Protein AF-A0A1E3KCV0-F1 (afdb_monomer)

Sequence (127 aa):
MVSTQQRLRNGHGDGTRQRYNDNTGEGRWKWVVGEETKRTKKVGVTGKYGTRYGASLRKTVKKMEITQHARYSCPNCGKVAVKRTNVGIWNCKGCNKSYAGGAYTFGTPSAATVRSTIRRLREVAEI

Organism: NCBI:txid1296118

Radius of gyration: 23.96 Å; Cα contacts (8 Å, |Δi|>4): 141; chains: 1; bounding box: 53×58×51 Å

Mean predicted aligned error: 13.12 Å

pLDDT: mean 82.43, std 18.38, range [34.31, 96.88]

Nearest PDB structures (foldseek):
  7qiw-assembly1_q  TM=9.922E-01  e=2.405E-12  Solanum lycopersicum
  9cai-assembly1_Cp  TM=9.945E-01  e=4.793E-12  Caenorhabditis elegans
  9bh5-assembly1_Cp  TM=9.953E-01  e=6.158E-12  Caenorhabditis elegans
  7of1-assembly1_p  TM=9.902E-01  e=5.188E-11  Saccharomyces cerevisiae S288C
  6zu5-assembly1_LPP  TM=9.729E-01  e=2.230E-09  Paranosema locustae

Foldseek 3Di:
DDQPWDFDDDPPDTWIWGWDQDPVRDTDIDTGRPDDPDPDDPQPPVCVVPCPDDDPVSVVVVVLVCQQQAFPQDPPPRDSQWHDPAQQWIAGPVPRDIGGDHRRHRHDPVNVVVVVVVVVVVVVVVD

Structure (mmCIF, N/CA/C/O backbone):
data_AF-A0A1E3KCV0-F1
#
_entry.id   AF-A0A1E3KCV0-F1
#
loop_
_atom_site.group_PDB
_atom_site.id
_atom_site.type_symbol
_atom_site.label_atom_id
_atom_site.label_alt_id
_atom_site.label_comp_id
_atom_site.label_asym_id
_atom_site.label_entity_id
_atom_site.label_seq_id
_atom_site.pdbx_PDB_ins_code
_atom_site.Cartn_x
_atom_site.Cartn_y
_atom_site.Cartn_z
_atom_site.occupancy
_atom_site.B_iso_or_equiv
_atom_site.auth_seq_id
_atom_site.auth_comp_id
_atom_site.auth_asym_id
_atom_site.auth_atom_id
_atom_site.pdbx_PDB_model_num
ATOM 1 N N . MET A 1 1 ? -20.087 42.954 18.985 1.00 39.47 1 MET A N 1
ATOM 2 C CA . MET A 1 1 ? -21.367 42.945 18.240 1.00 39.47 1 MET A CA 1
ATOM 3 C C . MET A 1 1 ? -21.518 41.584 17.583 1.00 39.47 1 MET A C 1
ATOM 5 O O . MET A 1 1 ? -20.563 41.098 16.992 1.00 39.47 1 MET A O 1
ATOM 9 N N . VAL A 1 2 ? -22.648 40.922 17.823 1.00 34.31 2 VAL A N 1
ATOM 10 C CA . VAL A 1 2 ? -22.867 39.488 17.585 1.00 34.31 2 VAL A CA 1
ATOM 11 C C . VAL A 1 2 ? -22.807 39.196 16.083 1.00 34.31 2 VAL A C 1
ATOM 13 O O . VAL A 1 2 ? -23.705 39.595 15.348 1.00 34.31 2 VAL A O 1
ATOM 16 N N . SER A 1 3 ? -21.752 38.525 15.604 1.00 48.25 3 SER A N 1
ATOM 17 C CA . SER A 1 3 ? -21.735 38.026 14.226 1.00 48.25 3 SER A CA 1
ATOM 18 C C . SER A 1 3 ? -22.841 36.979 14.106 1.00 48.25 3 SER A C 1
ATOM 20 O O . SER A 1 3 ? -22.770 35.941 14.768 1.00 48.25 3 SER A O 1
ATOM 22 N N . THR A 1 4 ? -23.874 37.247 13.315 1.00 52.31 4 THR A N 1
ATOM 23 C CA . THR A 1 4 ? -25.022 36.353 13.145 1.00 52.31 4 THR A CA 1
ATOM 24 C C . THR A 1 4 ? -24.565 35.058 12.465 1.00 52.31 4 THR A C 1
ATOM 26 O O . THR A 1 4 ? -24.481 34.973 11.242 1.00 52.31 4 THR A O 1
ATOM 29 N N . GLN A 1 5 ? -24.204 34.050 13.260 1.00 53.06 5 GLN A N 1
ATOM 30 C CA . GLN A 1 5 ? -23.885 32.708 12.781 1.00 53.06 5 GLN A CA 1
ATOM 31 C C . GLN A 1 5 ? -25.194 31.991 12.441 1.00 53.06 5 GLN A C 1
ATOM 33 O O . GLN A 1 5 ? -25.951 31.619 13.333 1.00 53.06 5 GLN A O 1
ATOM 38 N N . GLN A 1 6 ? -25.474 31.784 11.156 1.00 54.72 6 GLN A N 1
ATOM 39 C CA . GLN A 1 6 ? -26.565 30.910 10.722 1.00 54.72 6 GLN A CA 1
ATOM 40 C C . GLN A 1 6 ? -25.998 29.517 10.421 1.00 54.72 6 GLN A C 1
ATOM 42 O O . GLN A 1 6 ? -25.173 29.348 9.521 1.00 54.72 6 GLN A O 1
ATOM 47 N N . ARG A 1 7 ? -26.425 28.508 11.194 1.00 48.91 7 ARG A N 1
ATOM 48 C CA . ARG A 1 7 ? -26.203 27.087 10.880 1.00 48.91 7 ARG A CA 1
ATOM 49 C C . ARG A 1 7 ? -27.175 26.694 9.771 1.00 48.91 7 ARG A C 1
ATOM 51 O O . ARG A 1 7 ? -28.379 26.683 10.002 1.00 48.91 7 ARG A O 1
ATOM 58 N N . LEU A 1 8 ? -26.662 26.353 8.594 1.00 53.31 8 LEU A N 1
ATOM 59 C CA . LEU A 1 8 ? -27.462 25.820 7.490 1.00 53.31 8 LEU A CA 1
ATOM 60 C C . LEU A 1 8 ? -26.986 24.394 7.188 1.00 53.31 8 LEU A C 1
ATOM 62 O O . LEU A 1 8 ? -25.795 24.179 6.972 1.00 53.31 8 LEU A O 1
ATOM 66 N N . ARG A 1 9 ? -27.907 23.422 7.192 1.00 47.34 9 ARG A N 1
ATOM 67 C CA . ARG A 1 9 ? -27.642 22.036 6.771 1.00 47.34 9 ARG A CA 1
ATOM 68 C C . ARG A 1 9 ? -27.803 21.941 5.259 1.00 47.34 9 ARG A C 1
ATOM 70 O O . ARG A 1 9 ? -28.918 22.084 4.777 1.00 47.34 9 ARG A O 1
ATOM 77 N N . ASN A 1 10 ? -26.729 21.638 4.536 1.00 50.16 10 ASN A N 1
ATOM 78 C CA . ASN A 1 10 ? -26.795 21.225 3.131 1.00 50.16 10 ASN A CA 1
ATOM 79 C C . ASN A 1 10 ? -26.098 19.866 2.951 1.00 50.16 10 ASN A C 1
ATOM 81 O O . ASN A 1 10 ? -25.262 19.479 3.767 1.00 50.16 10 ASN A O 1
ATOM 85 N N . GLY A 1 11 ? -26.424 19.152 1.865 1.00 46.31 11 GLY A N 1
ATOM 86 C CA . GLY A 1 11 ? -26.010 17.766 1.563 1.00 46.31 11 GLY A CA 1
ATOM 87 C C . GLY A 1 11 ? -24.503 17.489 1.398 1.00 46.31 11 GLY A C 1
ATOM 88 O O . GLY A 1 11 ? -24.137 16.410 0.945 1.00 46.31 11 GLY A O 1
ATOM 89 N N . HIS A 1 12 ? -23.639 18.436 1.773 1.00 47.88 12 HIS A N 1
ATOM 90 C CA . HIS A 1 12 ? -22.176 18.333 1.766 1.00 47.88 12 HIS A CA 1
ATOM 91 C C . HIS A 1 12 ? -21.545 18.345 3.176 1.00 47.88 12 HIS A C 1
ATOM 93 O O . HIS A 1 12 ? -20.321 18.357 3.287 1.00 47.88 12 HIS A O 1
ATOM 99 N N . GLY A 1 13 ? -22.354 18.309 4.244 1.00 54.16 13 GLY A N 1
ATOM 100 C CA . GLY A 1 13 ? -21.898 18.297 5.641 1.00 54.16 13 GLY A CA 1
ATOM 101 C C . GLY A 1 13 ? -22.146 19.612 6.389 1.00 54.16 13 GLY A C 1
ATOM 102 O O . GLY A 1 13 ? -22.517 20.628 5.798 1.00 54.16 13 GLY A O 1
ATOM 103 N N . ASP A 1 14 ? -21.962 19.575 7.713 1.00 52.81 14 ASP A N 1
ATOM 104 C CA . ASP A 1 14 ? -22.202 20.704 8.620 1.00 52.81 14 ASP A CA 1
ATOM 105 C C . ASP A 1 14 ? -21.049 21.726 8.540 1.00 52.81 14 ASP A C 1
ATOM 107 O O . ASP A 1 14 ? -19.956 21.510 9.061 1.00 52.81 14 ASP A O 1
ATOM 111 N N . GLY A 1 15 ? -21.288 22.865 7.886 1.00 56.53 15 GLY A N 1
ATOM 112 C CA . GLY A 1 15 ? -20.367 24.005 7.835 1.00 56.53 15 GLY A CA 1
ATOM 113 C C . GLY A 1 15 ? -20.970 25.253 8.477 1.00 56.53 15 GLY A C 1
ATOM 114 O O . GLY A 1 15 ? -22.190 25.405 8.545 1.00 56.53 15 GLY A O 1
ATOM 115 N N . THR A 1 16 ? -20.122 26.172 8.942 1.00 58.88 16 THR A N 1
ATOM 116 C CA . THR A 1 16 ? -20.576 27.493 9.410 1.00 58.88 16 THR A CA 1
ATOM 117 C C . THR A 1 16 ? -20.246 28.536 8.353 1.00 58.88 16 THR A C 1
ATOM 119 O O . THR A 1 16 ? -19.134 28.583 7.828 1.00 58.88 16 THR A O 1
ATOM 122 N N . ARG A 1 17 ? -21.223 29.367 7.989 1.00 56.28 17 ARG A N 1
ATOM 123 C CA . ARG A 1 17 ? -21.017 30.465 7.044 1.00 56.28 17 ARG A CA 1
ATOM 124 C C . ARG A 1 17 ? -20.664 31.708 7.855 1.00 56.28 17 ARG A C 1
ATOM 126 O O . ARG A 1 17 ? -21.511 32.224 8.579 1.00 56.28 17 ARG A O 1
ATOM 133 N N . GLN A 1 18 ? -19.412 32.151 7.780 1.00 59.88 18 GLN A N 1
ATOM 134 C CA . GLN A 1 18 ? -18.963 33.372 8.451 1.00 59.88 18 GLN A CA 1
ATOM 135 C C . GLN A 1 18 ? -18.962 34.529 7.447 1.00 59.88 18 GLN A C 1
ATOM 137 O O . GLN A 1 18 ? -18.544 34.374 6.297 1.00 59.88 18 GLN A O 1
ATOM 142 N N . ARG A 1 19 ? -19.464 35.690 7.872 1.00 56.19 19 ARG A N 1
ATOM 143 C CA . ARG A 1 19 ? -19.368 36.935 7.103 1.00 56.19 19 ARG A CA 1
ATOM 144 C C . ARG A 1 19 ? -17.967 37.511 7.317 1.00 56.19 19 ARG A C 1
ATOM 146 O O . ARG A 1 19 ? -17.562 37.677 8.465 1.00 56.19 19 ARG A O 1
ATOM 153 N N . TYR A 1 20 ? -17.247 37.791 6.237 1.00 63.50 20 TYR A N 1
ATOM 154 C CA . TYR A 1 20 ? -15.991 38.537 6.279 1.00 63.50 20 TYR A CA 1
ATOM 155 C C . TYR A 1 20 ? -16.159 39.818 5.457 1.00 63.50 20 TYR A C 1
ATOM 157 O O . TYR A 1 20 ? -16.934 39.834 4.501 1.00 63.50 20 TYR A O 1
ATOM 165 N N . ASN A 1 21 ? -15.489 40.889 5.878 1.00 59.94 21 ASN A N 1
ATOM 166 C CA . ASN A 1 21 ? -15.508 42.160 5.167 1.00 59.94 21 ASN A CA 1
ATOM 167 C C . ASN A 1 21 ? -14.268 42.233 4.287 1.00 59.94 21 ASN A C 1
ATOM 169 O O . ASN A 1 21 ? -13.146 42.175 4.790 1.00 59.94 21 ASN A O 1
ATOM 173 N N . ASP A 1 22 ? -14.490 42.366 2.990 1.00 59.44 22 ASP A N 1
ATOM 174 C CA . ASP A 1 22 ? -13.430 42.568 2.016 1.00 59.44 22 ASP A CA 1
ATOM 175 C C . ASP A 1 22 ? -12.962 44.044 2.105 1.00 59.44 22 ASP A C 1
ATOM 177 O O . ASP A 1 22 ? -13.706 44.910 2.574 1.00 59.44 22 ASP A O 1
ATOM 181 N N . ASN A 1 23 ? -11.750 44.377 1.638 1.00 60.94 23 ASN A N 1
ATOM 182 C CA . ASN A 1 23 ? -11.192 45.750 1.696 1.00 60.94 23 ASN A CA 1
ATOM 183 C C . ASN A 1 23 ? -12.010 46.794 0.896 1.00 60.94 23 ASN A C 1
ATOM 185 O O . ASN A 1 23 ? -11.715 47.984 0.937 1.00 60.94 23 ASN A O 1
ATOM 189 N N . THR A 1 24 ? -13.020 46.335 0.157 1.00 60.62 24 THR A N 1
ATOM 190 C CA . THR A 1 24 ? -13.991 47.113 -0.617 1.00 60.62 24 THR A CA 1
ATOM 191 C C . THR A 1 24 ? -15.259 47.461 0.174 1.00 60.62 24 THR A C 1
ATOM 193 O O . THR A 1 24 ? -16.142 48.119 -0.363 1.00 60.62 24 THR A O 1
ATOM 196 N N . GLY A 1 25 ? -15.380 47.031 1.437 1.00 55.47 25 GLY A N 1
ATOM 197 C CA . GLY A 1 25 ? -16.544 47.313 2.289 1.00 55.47 25 GLY A CA 1
ATOM 198 C C . GLY A 1 25 ? -17.778 46.449 1.997 1.00 55.47 25 GLY A C 1
ATOM 199 O O . GLY A 1 25 ? -18.794 46.579 2.678 1.00 55.47 25 GLY A O 1
ATOM 200 N N . GLU A 1 26 ? -17.697 45.533 1.030 1.00 53.97 26 GLU A N 1
ATOM 201 C CA . GLU A 1 26 ? -18.768 44.589 0.714 1.00 53.97 26 GLU A CA 1
ATOM 202 C C . GLU A 1 26 ? -18.666 43.335 1.598 1.00 53.97 26 GLU A C 1
ATOM 204 O O . GLU A 1 26 ? -17.617 42.698 1.715 1.00 53.97 26 GLU A O 1
ATOM 209 N N . GLY A 1 27 ? -19.773 42.969 2.250 1.00 55.34 27 GLY A N 1
ATOM 210 C CA . GLY A 1 27 ? -19.839 41.787 3.108 1.00 55.34 27 GLY A CA 1
ATOM 211 C C . GLY A 1 27 ? -19.988 40.510 2.287 1.00 55.34 27 GLY A C 1
ATOM 212 O O . GLY A 1 27 ? -21.108 40.132 1.929 1.00 55.34 27 GLY A O 1
ATOM 213 N N . ARG A 1 28 ? -18.884 39.805 2.025 1.00 62.44 28 ARG A N 1
ATOM 214 C CA . ARG A 1 28 ? -18.911 38.515 1.330 1.00 62.44 28 ARG A CA 1
ATOM 215 C C . ARG A 1 28 ? -19.021 37.368 2.330 1.00 62.44 28 ARG A C 1
ATOM 217 O O . ARG A 1 28 ? -18.429 37.342 3.410 1.00 62.44 28 ARG A O 1
ATOM 224 N N . TRP A 1 29 ? -19.817 36.370 1.971 1.00 63.84 29 TRP A N 1
ATOM 225 C CA . TRP A 1 29 ? -19.967 35.180 2.794 1.00 63.84 29 TRP A CA 1
ATOM 226 C C . TRP A 1 29 ? -18.885 34.155 2.472 1.00 63.84 29 TRP A C 1
ATOM 228 O O . TRP A 1 29 ? -18.821 33.663 1.344 1.00 63.84 29 TRP A O 1
ATOM 238 N N . LYS A 1 30 ? -18.102 33.760 3.476 1.00 58.84 30 LYS A N 1
ATOM 239 C CA . LYS A 1 30 ? -17.122 32.680 3.363 1.00 58.84 30 LYS A CA 1
ATOM 240 C C . LYS A 1 30 ? -17.657 31.414 4.027 1.00 58.84 30 LYS A C 1
ATOM 242 O O . LYS A 1 30 ? -18.139 31.435 5.161 1.00 58.84 30 LYS A O 1
ATOM 247 N N . TRP A 1 31 ? -17.567 30.296 3.315 1.00 57.00 31 TRP A N 1
ATOM 248 C CA . TRP A 1 31 ? -17.799 28.981 3.902 1.00 57.00 31 TRP A CA 1
ATOM 249 C C . TRP A 1 31 ? -16.595 28.604 4.762 1.00 57.00 31 TRP A C 1
ATOM 251 O O . TRP A 1 31 ? -15.480 28.488 4.256 1.00 57.00 31 TRP A O 1
ATOM 261 N N . VAL A 1 32 ? -16.820 28.416 6.060 1.00 62.38 32 VAL A N 1
ATOM 262 C CA . VAL A 1 32 ? -15.850 27.796 6.958 1.00 62.38 32 VAL A CA 1
ATOM 263 C C . VAL A 1 32 ? -16.302 26.355 7.140 1.00 62.38 32 VAL A C 1
ATOM 265 O O . VAL A 1 32 ? -17.315 26.080 7.792 1.00 62.38 32 VAL A O 1
ATOM 268 N N . VAL A 1 33 ? -15.583 25.438 6.489 1.00 57.84 33 VAL A N 1
ATOM 269 C CA . VAL A 1 33 ? -15.794 23.997 6.654 1.00 57.84 33 VAL A CA 1
ATOM 270 C C . VAL A 1 33 ? -15.543 23.680 8.126 1.00 57.84 33 VAL A C 1
ATOM 272 O O . VAL A 1 33 ? -14.439 23.891 8.627 1.00 57.84 33 VAL A O 1
ATOM 275 N N . GLY A 1 34 ? -16.596 23.264 8.830 1.00 50.34 34 GLY A N 1
ATOM 276 C CA . GLY A 1 34 ? -16.503 22.822 10.214 1.00 50.34 34 GLY A CA 1
ATOM 277 C C . GLY A 1 34 ? -15.658 21.557 10.283 1.00 50.34 34 GLY A C 1
ATOM 278 O O . GLY A 1 34 ? -15.742 20.701 9.405 1.00 50.34 34 GLY A O 1
ATOM 279 N N . GLU A 1 35 ? -14.812 21.477 11.304 1.00 54.78 35 GLU A N 1
ATOM 280 C CA . GLU A 1 35 ? -13.936 20.345 11.582 1.00 54.78 35 GLU A CA 1
ATOM 281 C C . GLU A 1 35 ? -14.727 19.026 11.539 1.00 54.78 35 GLU A C 1
ATOM 283 O O . GLU A 1 35 ? -15.608 18.774 12.361 1.00 54.78 35 GLU A O 1
ATOM 288 N N . GLU A 1 36 ? -14.438 18.202 10.530 1.00 57.12 36 GLU A N 1
ATOM 289 C CA . GLU A 1 36 ? -15.025 16.878 10.332 1.00 57.12 36 GLU A CA 1
ATOM 290 C C . GLU A 1 36 ? -14.916 16.076 11.642 1.00 57.12 36 GLU A C 1
ATOM 292 O O . GLU A 1 36 ? -13.840 16.006 12.243 1.00 57.12 36 GLU A O 1
ATOM 297 N N . THR A 1 37 ? -16.015 15.487 12.133 1.00 70.19 37 THR A N 1
ATOM 298 C CA . THR A 1 37 ? -16.039 14.828 13.451 1.00 70.19 37 THR A CA 1
ATOM 299 C C . THR A 1 37 ? -15.086 13.631 13.481 1.00 70.19 37 THR A C 1
ATOM 301 O O . THR A 1 37 ? -15.426 12.505 13.100 1.00 70.19 37 THR A O 1
ATOM 304 N N . LYS A 1 38 ? -13.854 13.860 13.935 1.00 77.94 38 LYS A N 1
ATOM 305 C CA . LYS A 1 38 ? -12.789 12.862 13.931 1.00 77.94 38 LYS A CA 1
ATOM 306 C C . LYS A 1 38 ? -13.067 11.784 14.975 1.00 77.94 38 LYS A C 1
ATOM 308 O O . LYS A 1 38 ? -12.809 11.960 16.162 1.00 77.94 38 LYS A O 1
ATOM 313 N N . ARG A 1 39 ? -13.517 10.610 14.516 1.00 86.44 39 ARG A N 1
ATOM 314 C CA . ARG A 1 39 ? -13.881 9.476 15.389 1.00 86.44 39 ARG A CA 1
ATOM 315 C C . ARG A 1 39 ? -12.733 8.985 16.279 1.00 86.44 39 ARG A C 1
ATOM 317 O O . ARG A 1 39 ? -12.973 8.468 17.363 1.00 86.44 39 ARG A O 1
ATOM 324 N N . THR A 1 40 ? -11.478 9.090 15.829 1.00 88.62 40 THR A N 1
ATOM 325 C CA . THR A 1 40 ? -10.321 8.601 16.600 1.00 88.62 40 THR A CA 1
ATOM 326 C C . THR A 1 40 ? -9.114 9.533 16.496 1.00 88.62 40 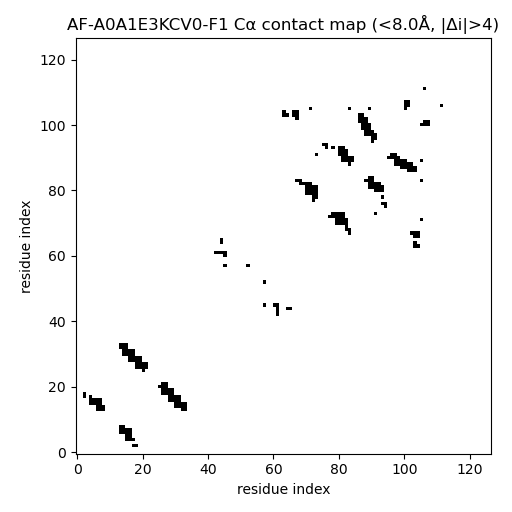THR A C 1
ATOM 328 O O . THR A 1 40 ? -8.756 9.987 15.412 1.00 88.62 40 THR A O 1
ATOM 331 N N . LYS A 1 41 ? -8.425 9.777 17.622 1.00 88.31 41 LYS A N 1
ATOM 332 C CA . LYS A 1 41 ? -7.204 10.608 17.646 1.00 88.31 41 LYS A CA 1
ATOM 333 C C . LYS A 1 41 ? -5.981 9.872 17.083 1.00 88.31 41 LYS A C 1
ATOM 335 O O . LYS A 1 41 ? -5.266 10.421 16.252 1.00 88.31 41 LYS A O 1
ATOM 340 N N . LYS A 1 42 ? -5.743 8.628 17.531 1.00 90.06 42 LYS A N 1
ATOM 341 C CA . LYS A 1 42 ? -4.504 7.865 17.246 1.00 90.06 42 LYS A CA 1
ATOM 342 C C . LYS A 1 42 ? -4.731 6.550 16.496 1.00 90.06 42 LYS A C 1
ATOM 344 O O . LYS A 1 42 ? -3.951 6.217 15.606 1.00 90.06 42 LYS A O 1
ATOM 349 N N . VAL A 1 43 ? -5.766 5.790 16.849 1.00 91.25 43 VAL A N 1
ATOM 350 C CA . VAL A 1 43 ? -5.897 4.378 16.439 1.00 91.25 43 VAL A CA 1
ATOM 351 C C . VAL A 1 43 ? -6.323 4.195 14.975 1.00 91.25 43 VAL A C 1
ATOM 353 O O . VAL A 1 43 ? -5.713 3.400 14.268 1.00 91.25 43 VAL A O 1
ATOM 356 N N . GLY A 1 44 ? -7.258 4.987 14.442 1.00 92.88 44 GLY A N 1
ATOM 357 C CA . GLY A 1 44 ? -7.735 4.816 13.063 1.00 92.88 44 GLY A CA 1
ATOM 358 C C . GLY A 1 44 ? -8.319 3.417 12.820 1.00 92.88 44 GLY A C 1
ATOM 359 O O . GLY A 1 44 ? -9.045 2.899 13.666 1.00 92.88 44 GLY A O 1
ATOM 360 N N . VAL A 1 45 ? -7.961 2.793 11.690 1.00 93.38 45 VAL A N 1
ATOM 361 C CA . VAL A 1 45 ? -8.450 1.460 11.270 1.00 93.38 45 VAL A CA 1
ATOM 362 C C . VAL A 1 45 ? -8.201 0.352 12.304 1.00 93.38 45 VAL A C 1
ATOM 364 O O . VAL A 1 45 ? -9.018 -0.556 12.445 1.00 93.38 45 VAL A O 1
ATOM 367 N N . THR A 1 46 ? -7.144 0.463 13.116 1.00 94.38 46 THR A N 1
ATOM 368 C CA . THR A 1 46 ? -6.835 -0.532 14.156 1.00 94.38 46 THR A CA 1
ATOM 369 C C . THR A 1 46 ? -7.688 -0.398 15.416 1.00 94.38 46 THR A C 1
ATOM 371 O O . THR A 1 46 ? -7.517 -1.180 16.351 1.00 94.38 46 THR A O 1
ATOM 374 N N . GLY A 1 47 ? -8.664 0.519 15.433 1.00 92.88 47 GLY A N 1
ATOM 375 C CA . GLY A 1 47 ? -9.699 0.580 16.467 1.00 92.88 47 GLY A CA 1
ATOM 376 C C . GLY A 1 47 ? -10.515 -0.713 16.590 1.00 92.88 47 GLY A C 1
ATOM 377 O O . GLY A 1 47 ? -10.965 -1.037 17.685 1.00 92.88 47 GLY A O 1
ATOM 378 N N . LYS A 1 48 ? -10.612 -1.514 15.516 1.00 93.31 48 LYS A N 1
ATOM 379 C CA . LYS A 1 48 ? -11.271 -2.835 15.524 1.00 93.31 48 LYS A CA 1
ATOM 380 C C . LYS A 1 48 ? -10.665 -3.835 16.517 1.00 93.31 48 LYS A C 1
ATOM 382 O O . LYS A 1 48 ? -11.336 -4.765 16.952 1.00 93.31 48 LYS A O 1
ATOM 387 N N . TYR A 1 49 ? -9.400 -3.651 16.897 1.00 93.00 49 TYR A N 1
ATOM 388 C CA . TYR A 1 49 ? -8.718 -4.533 17.845 1.00 93.00 49 TYR A CA 1
ATOM 389 C C . TYR A 1 49 ? -8.987 -4.174 19.319 1.00 93.00 49 TYR A C 1
ATOM 391 O O . TYR A 1 49 ? -8.581 -4.928 20.206 1.00 93.00 49 TYR A O 1
ATOM 399 N N . GLY A 1 50 ? -9.682 -3.065 19.604 1.00 92.00 50 GLY A N 1
ATOM 400 C CA . GLY A 1 50 ? -10.035 -2.651 20.966 1.00 92.00 50 GLY A CA 1
ATOM 401 C C . GLY A 1 50 ? -8.803 -2.334 21.813 1.00 92.00 50 GLY A C 1
ATOM 402 O O . GLY A 1 50 ? -7.966 -1.525 21.418 1.00 92.00 50 GLY A O 1
ATOM 403 N N . THR A 1 51 ? -8.662 -2.975 22.973 1.00 93.06 51 THR A N 1
ATOM 404 C CA . THR A 1 51 ? -7.504 -2.853 23.886 1.00 93.06 51 THR A CA 1
ATOM 405 C C . THR A 1 51 ? -6.438 -3.936 23.676 1.00 93.06 51 THR A C 1
ATOM 407 O O . THR A 1 51 ? -5.354 -3.845 24.245 1.00 93.06 51 THR A O 1
ATOM 410 N N . ARG A 1 52 ? -6.695 -4.925 22.812 1.00 93.88 52 ARG A N 1
ATOM 411 C CA . ARG A 1 52 ? -5.858 -6.125 22.654 1.00 93.88 52 ARG A CA 1
ATOM 412 C C . ARG A 1 52 ? -4.536 -5.857 21.914 1.00 93.88 52 ARG A C 1
ATOM 414 O O . ARG A 1 52 ? -4.419 -4.877 21.169 1.00 93.88 52 ARG A O 1
ATOM 421 N N . TYR A 1 53 ? -3.571 -6.763 22.116 1.00 94.06 53 TYR A N 1
ATOM 422 C CA . TYR A 1 53 ? -2.237 -6.872 21.483 1.00 94.06 53 TYR A CA 1
ATOM 423 C C . TYR A 1 53 ? -1.202 -5.785 21.817 1.00 94.06 53 TYR A C 1
ATOM 425 O O . TYR A 1 53 ? -0.020 -5.954 21.536 1.00 94.06 53 TYR A O 1
ATOM 433 N N . GLY A 1 54 ? -1.608 -4.667 22.418 1.00 95.06 54 GLY A N 1
ATOM 434 C CA . GLY A 1 54 ? -0.692 -3.583 22.774 1.00 95.06 54 GLY A CA 1
ATOM 435 C C . GLY A 1 54 ? -0.407 -2.591 21.638 1.00 95.06 54 GLY A C 1
ATOM 436 O O . GLY A 1 54 ? -0.795 -2.753 20.478 1.00 95.06 54 GLY A O 1
ATOM 437 N N . ALA A 1 55 ? 0.231 -1.472 21.986 1.00 93.88 55 ALA A N 1
ATOM 438 C CA . ALA A 1 55 ? 0.351 -0.324 21.085 1.00 93.88 55 ALA A CA 1
ATOM 439 C C . ALA A 1 55 ? 1.339 -0.541 19.927 1.00 93.88 55 ALA A C 1
ATOM 441 O O . ALA A 1 55 ? 1.070 -0.067 18.824 1.00 93.88 55 ALA A O 1
ATOM 442 N N . SER A 1 56 ? 2.460 -1.233 20.161 1.00 95.25 56 SER A N 1
ATOM 443 C CA . SER A 1 56 ? 3.515 -1.418 19.152 1.00 95.25 56 SER A CA 1
ATOM 444 C C . SER A 1 56 ? 3.009 -2.216 17.946 1.00 95.25 56 SER A C 1
ATOM 446 O O . SER A 1 56 ? 3.000 -1.708 16.823 1.00 95.25 56 SER A O 1
ATOM 448 N N . LEU A 1 57 ? 2.441 -3.402 18.194 1.00 95.81 57 LEU A N 1
ATOM 449 C CA . LEU A 1 57 ? 1.888 -4.269 17.149 1.00 95.81 57 LEU A CA 1
ATOM 450 C C . LEU A 1 57 ? 0.798 -3.559 16.336 1.00 95.81 57 LEU A C 1
ATOM 452 O O . LEU A 1 57 ? 0.815 -3.574 15.105 1.00 95.81 57 LEU A O 1
ATOM 456 N N . ARG A 1 58 ? -0.105 -2.833 17.007 1.00 95.69 58 ARG A N 1
ATOM 457 C CA . ARG A 1 58 ? -1.172 -2.082 16.327 1.00 95.69 58 ARG A CA 1
ATOM 458 C C . ARG A 1 58 ? -0.656 -0.927 15.478 1.00 95.69 58 ARG A C 1
ATOM 460 O O . ARG A 1 58 ? -1.293 -0.604 14.482 1.00 95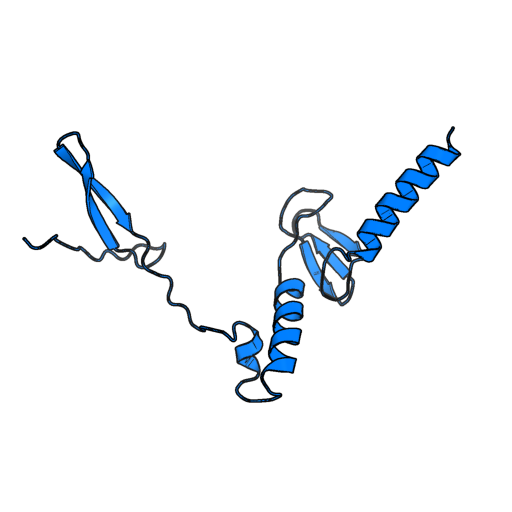.69 58 ARG A O 1
ATOM 467 N N . LYS A 1 59 ? 0.469 -0.296 15.826 1.00 95.25 59 LYS A N 1
ATOM 468 C CA . LYS A 1 59 ? 1.079 0.740 14.974 1.00 95.25 59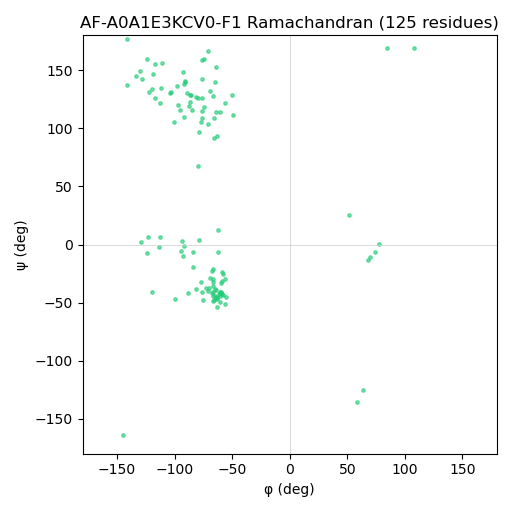 LYS A CA 1
ATOM 469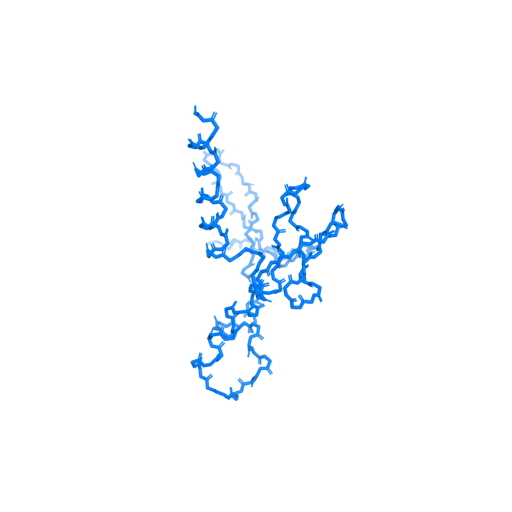 C C . LYS A 1 59 ? 1.608 0.135 13.673 1.00 95.25 59 LYS A C 1
ATOM 471 O O . LYS A 1 59 ? 1.392 0.725 12.617 1.00 95.25 59 LYS A O 1
ATOM 476 N N . THR A 1 60 ? 2.248 -1.031 13.734 1.00 96.12 60 THR A N 1
ATOM 477 C CA . THR A 1 60 ? 2.761 -1.732 12.545 1.00 96.12 60 THR A CA 1
ATOM 478 C C . THR A 1 60 ? 1.621 -2.219 11.655 1.00 96.12 60 THR A C 1
ATOM 480 O O . THR A 1 60 ? 1.595 -1.899 10.467 1.00 96.12 60 THR A O 1
ATOM 483 N N . VAL A 1 61 ? 0.617 -2.885 12.237 1.00 96.00 61 VAL A N 1
ATOM 484 C CA . VAL A 1 61 ? -0.576 -3.335 11.501 1.00 96.00 61 VAL A CA 1
ATOM 485 C C . VAL A 1 61 ? -1.321 -2.157 10.886 1.00 96.00 61 VAL A C 1
ATOM 487 O O . VAL A 1 61 ? -1.696 -2.226 9.724 1.00 96.00 61 VAL A O 1
ATOM 490 N N . LYS A 1 62 ? -1.453 -1.030 11.596 1.00 95.94 62 LYS A N 1
ATOM 491 C CA . LYS A 1 62 ? -2.094 0.176 11.052 1.00 95.94 62 LYS A CA 1
ATOM 492 C C . LYS A 1 62 ? -1.451 0.631 9.744 1.00 95.94 62 LYS A C 1
ATOM 494 O O . LYS A 1 62 ? -2.176 0.956 8.810 1.00 95.94 62 LYS A O 1
ATOM 499 N N . LYS A 1 63 ? -0.114 0.656 9.665 1.00 94.75 63 LYS A N 1
ATOM 500 C CA . LYS A 1 63 ? 0.593 1.046 8.434 1.00 94.75 63 LYS A CA 1
ATOM 501 C C . LYS A 1 63 ? 0.243 0.097 7.285 1.00 94.75 63 LYS A C 1
ATOM 503 O O . LYS A 1 63 ? -0.165 0.570 6.231 1.00 94.75 63 LYS A O 1
ATOM 508 N N . MET A 1 64 ? 0.322 -1.214 7.523 1.00 95.56 64 MET A N 1
ATOM 509 C CA . MET A 1 64 ? 0.017 -2.240 6.515 1.00 95.56 64 MET A CA 1
ATOM 510 C C . MET A 1 64 ? -1.458 -2.223 6.084 1.00 95.56 64 MET A C 1
ATOM 512 O O . MET A 1 64 ? -1.772 -2.385 4.907 1.00 95.56 64 MET A O 1
ATOM 516 N N . GLU A 1 65 ? -2.379 -1.992 7.023 1.00 95.75 65 GLU A N 1
ATOM 517 C CA . GLU A 1 65 ? -3.814 -1.938 6.748 1.00 95.75 65 GLU A CA 1
ATOM 518 C C . GLU A 1 65 ? -4.229 -0.708 5.957 1.00 95.75 65 GLU A C 1
ATOM 520 O O . GLU A 1 65 ? -5.106 -0.805 5.101 1.00 95.75 65 GLU A O 1
ATOM 525 N N . ILE A 1 66 ? -3.612 0.440 6.226 1.00 95.38 66 ILE A N 1
ATOM 526 C CA . ILE A 1 66 ? -3.880 1.656 5.461 1.00 95.38 66 ILE A CA 1
ATOM 527 C C . ILE A 1 66 ? -3.410 1.467 4.020 1.00 95.38 66 ILE A C 1
ATOM 529 O O . ILE A 1 66 ? -4.178 1.729 3.098 1.00 95.38 66 ILE A O 1
ATOM 533 N N . THR A 1 67 ? -2.186 0.971 3.812 1.00 95.00 67 THR A N 1
ATOM 534 C CA . THR A 1 67 ? -1.644 0.806 2.458 1.00 95.00 67 THR A CA 1
ATOM 535 C C . THR A 1 67 ? -2.400 -0.249 1.658 1.00 95.00 67 THR A C 1
ATOM 537 O O . THR A 1 67 ? -2.713 -0.011 0.497 1.00 95.00 67 THR A O 1
ATOM 540 N N . GLN A 1 68 ? -2.785 -1.377 2.262 1.00 95.44 68 GLN A N 1
ATOM 541 C CA . GLN A 1 68 ? -3.479 -2.428 1.508 1.00 95.44 68 GLN A CA 1
ATOM 542 C C . GLN A 1 68 ? -4.901 -2.034 1.074 1.00 95.44 68 GLN A C 1
ATOM 544 O O . GLN A 1 68 ? -5.392 -2.533 0.062 1.00 95.44 68 GLN A O 1
ATOM 549 N N . HIS A 1 69 ? -5.573 -1.162 1.839 1.00 94.62 69 HIS A N 1
ATOM 550 C CA . HIS A 1 69 ? -6.922 -0.677 1.527 1.00 94.62 69 HIS A CA 1
ATOM 551 C C . HIS A 1 69 ? -6.925 0.628 0.720 1.00 94.62 69 HIS A C 1
ATOM 553 O O . HIS A 1 69 ? -7.985 1.034 0.233 1.00 94.62 69 HIS A O 1
ATOM 559 N N . ALA A 1 70 ? -5.772 1.283 0.571 1.00 94.31 70 ALA A N 1
ATOM 560 C CA . ALA A 1 70 ? -5.632 2.468 -0.260 1.00 94.31 70 ALA A CA 1
ATOM 561 C C . ALA A 1 70 ? -5.891 2.142 -1.738 1.00 94.31 70 ALA A C 1
ATOM 563 O O . ALA A 1 70 ? -5.687 1.018 -2.208 1.00 94.31 70 ALA A O 1
ATOM 564 N N . ARG A 1 71 ? -6.340 3.153 -2.485 1.00 94.62 71 ARG A N 1
ATOM 565 C CA . ARG A 1 71 ? -6.403 3.089 -3.947 1.00 94.62 71 ARG A CA 1
ATOM 566 C C . ARG A 1 71 ? -5.112 3.643 -4.528 1.00 94.62 71 ARG A C 1
ATOM 568 O O . ARG A 1 71 ? -4.631 4.675 -4.069 1.00 94.62 71 ARG A O 1
ATOM 575 N N . TYR A 1 72 ? -4.587 2.977 -5.549 1.00 95.12 72 TYR A N 1
ATOM 576 C CA . TYR A 1 72 ? -3.356 3.381 -6.230 1.00 95.12 72 TYR A CA 1
ATOM 577 C C . TYR A 1 72 ? -3.630 3.883 -7.649 1.00 95.12 72 TYR A C 1
ATOM 579 O O . TYR A 1 72 ? -4.645 3.533 -8.264 1.00 95.12 72 TYR A O 1
ATOM 587 N N . SER A 1 73 ? -2.712 4.712 -8.153 1.00 95.00 73 SER A N 1
ATOM 588 C CA . SER A 1 73 ? -2.710 5.162 -9.545 1.00 95.00 73 SER A CA 1
ATOM 589 C C . SER A 1 73 ? -2.358 4.005 -10.479 1.00 95.00 73 SER A C 1
ATOM 591 O O . SER A 1 73 ? -1.408 3.260 -10.235 1.00 95.00 73 SER A O 1
ATOM 593 N N . CYS A 1 74 ? -3.154 3.840 -11.531 1.00 95.00 74 CYS A N 1
ATOM 594 C CA . CYS A 1 74 ? -2.954 2.811 -12.537 1.00 95.00 74 CYS A CA 1
ATOM 595 C C . CYS A 1 74 ? -1.899 3.249 -13.566 1.00 95.00 74 CYS A C 1
ATOM 597 O O . CYS A 1 74 ? -2.094 4.290 -14.193 1.00 95.00 74 CYS A O 1
ATOM 599 N N . PRO A 1 75 ? -0.847 2.451 -13.829 1.00 92.12 75 PRO A N 1
ATOM 600 C CA . PRO A 1 75 ? 0.165 2.800 -14.827 1.00 92.12 75 PRO A CA 1
ATOM 601 C C . PRO A 1 75 ? -0.372 2.793 -16.267 1.00 92.12 75 PRO A C 1
ATOM 603 O O . PRO A 1 75 ? 0.200 3.459 -17.117 1.00 92.12 75 PRO A O 1
ATOM 606 N N . ASN A 1 76 ? -1.466 2.075 -16.554 1.00 92.94 76 ASN A N 1
ATOM 607 C CA . ASN A 1 76 ? -2.029 2.017 -17.908 1.00 92.94 76 ASN A CA 1
ATOM 608 C C . ASN A 1 76 ? -3.047 3.127 -18.190 1.00 92.94 76 ASN A C 1
ATOM 610 O O . ASN A 1 76 ? -3.056 3.668 -19.286 1.00 92.94 76 ASN A O 1
ATOM 614 N N . CYS A 1 77 ? -3.938 3.436 -17.242 1.00 93.56 77 CYS A N 1
ATOM 615 C CA . CYS A 1 77 ? -5.042 4.377 -17.480 1.00 93.56 77 CYS A CA 1
ATOM 616 C C . CYS A 1 77 ? -4.952 5.680 -16.675 1.00 93.56 77 CYS A C 1
ATOM 618 O O . CYS A 1 77 ? -5.847 6.512 -16.785 1.00 93.56 77 CYS A O 1
ATOM 620 N N . GLY A 1 78 ? -3.941 5.843 -15.814 1.00 92.81 78 GLY A N 1
ATOM 621 C CA . GLY A 1 78 ? -3.717 7.043 -14.996 1.00 92.81 78 GLY A CA 1
ATOM 622 C C . GLY A 1 78 ? -4.732 7.281 -13.868 1.00 92.81 78 GLY A C 1
ATOM 623 O O . GLY A 1 78 ? -4.507 8.116 -12.997 1.00 92.81 78 GLY A O 1
ATOM 624 N N . LYS A 1 79 ? -5.850 6.543 -13.833 1.00 94.06 79 LYS A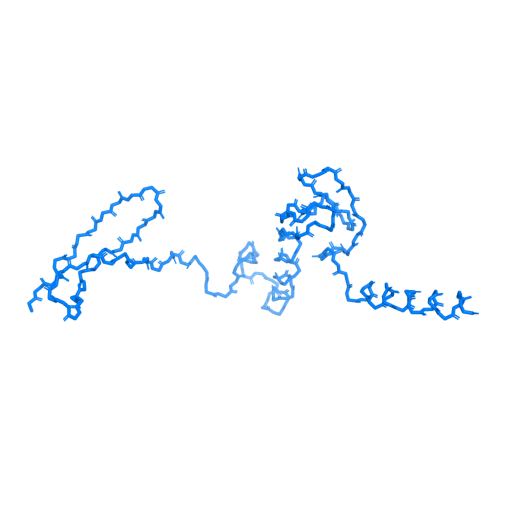 N 1
ATOM 625 C CA . LYS A 1 79 ? -6.896 6.691 -12.809 1.00 94.06 79 LYS A CA 1
ATOM 626 C C . LYS A 1 79 ? -6.469 6.059 -11.479 1.00 94.06 79 LYS A C 1
ATOM 628 O O . LYS A 1 79 ? -5.916 4.957 -11.451 1.00 94.06 79 LYS A O 1
ATOM 633 N N . VAL A 1 80 ? -6.833 6.693 -10.359 1.00 94.62 80 VAL A N 1
ATOM 634 C CA . VAL A 1 80 ? -6.639 6.158 -8.993 1.00 94.62 80 VAL A CA 1
ATOM 635 C C . VAL A 1 80 ? -7.738 5.141 -8.656 1.00 94.62 80 VAL A C 1
ATOM 637 O O . VAL A 1 80 ? -8.644 5.373 -7.855 1.00 94.62 80 VAL A O 1
ATOM 640 N N . ALA A 1 81 ? -7.693 4.007 -9.351 1.00 94.81 81 ALA A N 1
ATOM 641 C CA . ALA A 1 81 ? -8.729 2.976 -9.322 1.00 94.81 81 ALA A CA 1
ATOM 642 C C . ALA A 1 81 ? -8.185 1.566 -9.046 1.00 94.81 81 ALA A C 1
ATOM 644 O O . ALA A 1 81 ? -8.957 0.604 -9.049 1.00 94.81 81 ALA A O 1
ATOM 645 N N . VAL A 1 82 ? -6.876 1.428 -8.814 1.00 96.31 82 VAL A N 1
ATOM 646 C CA . VAL A 1 82 ? -6.259 0.140 -8.483 1.00 96.31 82 VAL A CA 1
ATOM 647 C C . VAL A 1 82 ? -6.565 -0.213 -7.034 1.00 96.31 82 VAL A C 1
ATOM 649 O O . VAL A 1 82 ? -6.295 0.579 -6.130 1.00 96.31 82 VAL A O 1
ATOM 652 N N . LYS A 1 83 ? -7.119 -1.406 -6.812 1.00 95.94 83 LYS A N 1
ATOM 653 C CA . LYS A 1 83 ? -7.423 -1.957 -5.488 1.00 95.94 83 LYS A CA 1
ATOM 654 C C . LYS A 1 83 ? -6.867 -3.377 -5.379 1.00 95.94 83 LYS A C 1
ATOM 656 O O . LYS A 1 83 ? -6.795 -4.102 -6.369 1.00 95.94 83 LYS A O 1
ATOM 661 N N . ARG A 1 84 ? -6.484 -3.777 -4.169 1.00 96.69 84 ARG A N 1
ATOM 662 C CA . ARG A 1 84 ? -6.073 -5.148 -3.857 1.00 96.69 84 ARG A CA 1
ATOM 663 C C . ARG A 1 84 ? -7.260 -6.101 -3.995 1.00 96.69 84 ARG A C 1
ATOM 665 O O . ARG A 1 84 ? -8.301 -5.856 -3.383 1.00 96.69 84 ARG A O 1
ATOM 672 N N . THR A 1 85 ? -7.084 -7.173 -4.765 1.00 95.44 85 THR A N 1
ATOM 673 C CA . THR A 1 85 ? -8.064 -8.267 -4.865 1.00 95.44 85 THR A CA 1
ATOM 674 C C . THR A 1 85 ? -7.633 -9.438 -3.996 1.00 95.44 85 THR A C 1
ATOM 676 O O . THR A 1 85 ? -8.429 -9.939 -3.212 1.00 95.44 85 THR A O 1
ATOM 679 N N . ASN A 1 86 ? -6.361 -9.831 -4.088 1.00 95.62 86 ASN A N 1
ATOM 680 C CA . ASN A 1 86 ? -5.784 -10.881 -3.257 1.00 95.62 86 ASN A CA 1
ATOM 681 C C . ASN A 1 86 ? -4.347 -10.514 -2.855 1.00 95.62 86 ASN A C 1
ATOM 683 O O . ASN A 1 86 ? -3.829 -9.472 -3.263 1.00 95.62 86 ASN A O 1
ATOM 687 N N . VAL A 1 87 ? -3.688 -11.341 -2.042 1.00 95.38 87 VAL A N 1
ATOM 688 C CA . VAL A 1 87 ? -2.271 -11.132 -1.696 1.00 95.38 87 VAL A CA 1
ATOM 689 C C . VAL A 1 87 ? -1.436 -11.067 -2.981 1.00 95.38 87 VAL A C 1
ATOM 691 O O . VAL A 1 87 ? -1.471 -11.988 -3.787 1.00 95.38 87 VAL A O 1
ATOM 694 N N . GLY A 1 88 ? -0.720 -9.959 -3.198 1.00 94.94 88 GLY A N 1
ATOM 695 C CA . GLY A 1 88 ? 0.127 -9.765 -4.382 1.00 94.94 88 GLY A CA 1
ATOM 696 C C . GL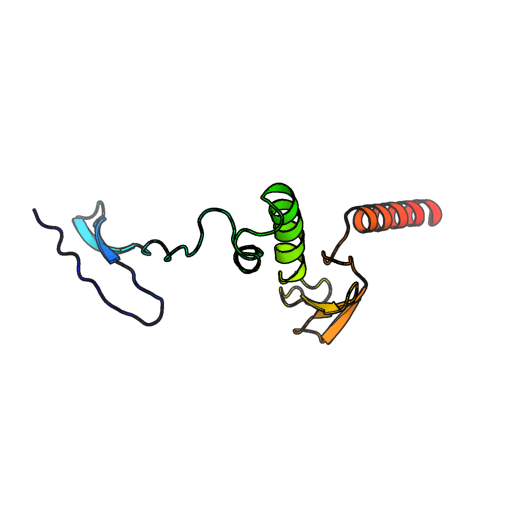Y A 1 88 ? -0.619 -9.489 -5.694 1.00 94.94 88 GLY A C 1
ATOM 697 O O . GLY A 1 88 ? 0.026 -9.137 -6.677 1.00 94.94 88 GLY A O 1
ATOM 698 N N . ILE A 1 89 ? -1.955 -9.576 -5.718 1.00 96.25 89 ILE A N 1
ATOM 699 C CA . ILE A 1 89 ? -2.775 -9.364 -6.919 1.00 96.25 89 ILE A CA 1
ATOM 700 C C . ILE A 1 89 ? -3.613 -8.095 -6.769 1.00 96.25 89 ILE A C 1
ATOM 702 O O . ILE A 1 89 ? -4.452 -7.964 -5.868 1.00 96.25 89 ILE A O 1
ATOM 706 N N . TRP A 1 90 ? -3.424 -7.176 -7.709 1.00 96.88 90 TRP A N 1
ATOM 707 C CA . TRP A 1 90 ? -4.057 -5.863 -7.733 1.00 96.88 90 TRP A CA 1
ATOM 708 C C . TRP A 1 90 ? -4.846 -5.684 -9.024 1.00 96.88 90 TRP A C 1
ATOM 710 O O . TRP A 1 90 ? -4.317 -5.930 -10.100 1.00 96.88 90 TRP A O 1
ATOM 720 N N . ASN A 1 91 ? -6.095 -5.231 -8.937 1.00 96.56 91 ASN A N 1
ATOM 721 C CA . ASN A 1 91 ? -6.947 -5.021 -10.105 1.00 96.56 91 ASN A CA 1
ATOM 722 C C . ASN A 1 91 ? -7.365 -3.550 -10.214 1.00 96.56 91 ASN A C 1
ATOM 724 O O . ASN A 1 91 ? -7.773 -2.922 -9.230 1.00 96.56 91 ASN A O 1
ATOM 728 N N . CYS A 1 92 ? -7.266 -2.989 -11.418 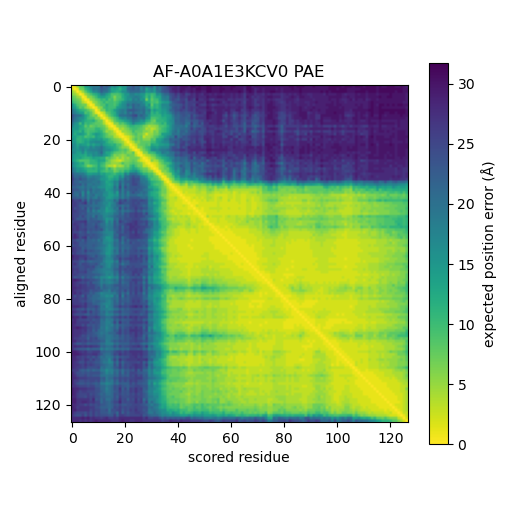1.00 96.38 92 CYS A N 1
ATOM 729 C CA . CYS A 1 92 ? -7.792 -1.671 -11.730 1.00 96.38 92 CYS A CA 1
ATOM 730 C C . CYS A 1 92 ? -9.257 -1.750 -12.156 1.00 96.38 92 CYS A C 1
ATOM 732 O O . CYS A 1 92 ? -9.562 -2.281 -13.217 1.00 96.38 92 CYS A O 1
ATOM 734 N N . LYS A 1 93 ? -10.160 -1.097 -11.415 1.00 93.50 93 LYS A N 1
ATOM 735 C CA . LYS A 1 93 ? -11.574 -1.002 -11.825 1.00 93.50 93 LYS A CA 1
ATOM 736 C C . LYS A 1 93 ? -11.806 -0.176 -13.097 1.00 93.50 93 LYS A C 1
ATOM 738 O O . LYS A 1 93 ? -12.860 -0.285 -13.703 1.00 93.50 93 LYS A O 1
ATOM 743 N N . GLY A 1 94 ? -10.865 0.698 -13.463 1.00 91.25 94 GLY A N 1
ATOM 744 C CA . GLY A 1 94 ? -11.017 1.595 -14.611 1.00 91.25 94 GLY A CA 1
ATOM 745 C C . GLY A 1 94 ? -10.695 0.940 -15.955 1.00 91.25 94 GLY A C 1
ATOM 746 O O . GLY A 1 94 ? -11.362 1.234 -16.936 1.00 91.25 94 GLY A O 1
ATOM 747 N N . CYS A 1 95 ? -9.672 0.082 -16.006 1.00 94.69 95 CYS A N 1
ATOM 748 C CA . CYS A 1 95 ? -9.219 -0.578 -17.239 1.00 94.69 95 CYS A CA 1
ATOM 749 C C . CYS A 1 95 ? -9.227 -2.113 -17.156 1.00 94.69 95 CYS A C 1
ATOM 751 O O . CYS A 1 95 ? -8.708 -2.764 -18.056 1.00 94.69 95 CYS A O 1
ATOM 753 N N . ASN A 1 96 ? -9.749 -2.686 -16.064 1.00 93.94 96 ASN A N 1
ATOM 754 C CA . ASN A 1 96 ? -9.824 -4.129 -15.791 1.00 93.94 96 ASN A CA 1
ATOM 755 C C . ASN A 1 96 ? -8.495 -4.884 -15.945 1.00 93.94 96 ASN A C 1
ATOM 757 O O . ASN A 1 96 ? -8.469 -6.085 -16.206 1.00 93.94 96 ASN A O 1
ATOM 761 N N . LYS A 1 97 ? -7.371 -4.179 -15.780 1.00 94.44 97 LYS A N 1
ATOM 762 C CA . LYS A 1 97 ? -6.043 -4.783 -15.839 1.00 94.44 97 LYS A CA 1
ATOM 763 C C . LYS A 1 97 ? -5.639 -5.267 -14.450 1.00 94.44 97 LYS A C 1
ATOM 765 O O . LYS A 1 97 ? -5.701 -4.509 -13.476 1.00 94.44 97 LYS A O 1
ATOM 770 N N . SER A 1 98 ? -5.192 -6.517 -14.401 1.00 95.38 98 SER A N 1
ATOM 771 C CA . SER A 1 98 ? -4.595 -7.139 -13.223 1.00 95.38 98 SER A CA 1
ATOM 772 C C . SER A 1 98 ? -3.080 -6.950 -13.227 1.00 95.38 98 SER A C 1
ATOM 774 O O . SER A 1 98 ? -2.430 -7.067 -14.265 1.00 95.38 98 SER A O 1
ATOM 776 N N . TYR A 1 99 ? -2.525 -6.685 -12.053 1.00 94.88 99 TYR A N 1
ATOM 777 C CA . TYR A 1 99 ? -1.109 -6.449 -11.813 1.00 94.88 99 TYR A CA 1
ATOM 778 C C . TYR A 1 99 ? -0.613 -7.348 -10.685 1.00 94.88 99 TYR A C 1
ATOM 780 O O . TYR A 1 99 ? -1.299 -7.529 -9.673 1.00 94.88 99 TYR A O 1
ATOM 788 N N . ALA A 1 100 ? 0.613 -7.841 -10.841 1.00 95.19 100 ALA A N 1
ATOM 789 C CA . ALA A 1 100 ? 1.378 -8.421 -9.750 1.00 95.19 100 ALA A CA 1
ATOM 790 C C . ALA A 1 100 ? 2.121 -7.300 -9.006 1.00 95.19 100 ALA A C 1
ATOM 792 O O . ALA A 1 100 ? 2.797 -6.475 -9.622 1.00 95.19 100 ALA A O 1
ATOM 793 N N . GLY A 1 101 ? 1.972 -7.256 -7.685 1.00 94.00 101 GLY A N 1
ATOM 794 C CA . GLY A 1 101 ? 2.566 -6.237 -6.823 1.00 94.00 101 GLY A CA 1
ATOM 795 C C . GLY A 1 101 ? 2.981 -6.803 -5.469 1.00 94.00 101 GLY A C 1
ATOM 796 O O . GLY A 1 101 ? 3.068 -8.013 -5.275 1.00 94.00 101 GLY A O 1
ATOM 797 N N . GLY A 1 102 ? 3.229 -5.922 -4.502 1.00 95.12 102 GLY A N 1
ATOM 798 C CA . GLY A 1 102 ? 3.532 -6.333 -3.133 1.00 95.12 102 GLY A CA 1
ATOM 799 C C . GLY A 1 102 ? 2.313 -6.896 -2.392 1.00 95.12 102 GLY A C 1
ATOM 800 O O . GLY A 1 102 ? 1.161 -6.720 -2.798 1.00 95.12 102 GLY A O 1
ATOM 801 N N . ALA A 1 103 ? 2.563 -7.539 -1.247 1.00 95.12 103 ALA A N 1
ATOM 802 C CA . ALA A 1 103 ? 1.508 -8.115 -0.409 1.00 95.12 103 ALA A CA 1
ATOM 803 C C . ALA A 1 103 ? 0.548 -7.054 0.166 1.00 95.12 103 ALA A C 1
ATOM 805 O O . ALA A 1 103 ? -0.665 -7.286 0.208 1.00 95.12 103 ALA A O 1
ATOM 806 N N . TYR A 1 104 ? 1.094 -5.899 0.575 1.00 95.25 104 TYR A N 1
ATOM 807 C CA . TYR A 1 104 ? 0.369 -4.796 1.229 1.00 95.25 104 TYR A CA 1
ATOM 808 C C . TYR A 1 104 ? 0.514 -3.442 0.518 1.00 95.25 104 TYR A C 1
ATOM 810 O O . TYR A 1 104 ? -0.137 -2.477 0.915 1.00 95.25 104 TYR A O 1
ATOM 818 N N . THR A 1 105 ? 1.367 -3.351 -0.503 1.00 94.75 105 THR A N 1
ATOM 819 C CA . THR A 1 105 ? 1.592 -2.141 -1.307 1.00 94.75 105 THR A CA 1
ATOM 820 C C . THR A 1 105 ? 1.588 -2.499 -2.790 1.00 94.75 105 THR A C 1
ATOM 822 O O . THR A 1 105 ? 2.055 -3.572 -3.166 1.00 94.75 105 THR A O 1
ATOM 825 N N . PHE A 1 106 ? 1.084 -1.605 -3.645 1.00 93.44 106 PHE A N 1
ATOM 826 C CA . PHE A 1 106 ? 1.059 -1.840 -5.094 1.00 93.44 106 PHE A CA 1
ATOM 827 C C . PHE A 1 106 ? 2.473 -1.946 -5.691 1.00 93.44 106 PHE A C 1
ATOM 829 O O . PHE A 1 106 ? 2.770 -2.882 -6.426 1.00 93.44 106 PHE A O 1
ATOM 836 N N . GLY A 1 107 ? 3.372 -1.031 -5.313 1.00 92.75 107 GLY A N 1
ATOM 837 C CA . GLY A 1 107 ? 4.796 -1.083 -5.649 1.00 92.75 107 GLY A CA 1
ATOM 838 C C . GLY A 1 107 ? 5.648 -1.337 -4.409 1.00 92.75 107 GLY A C 1
ATOM 839 O O . GLY A 1 107 ? 5.427 -0.715 -3.367 1.00 92.75 107 GLY A O 1
ATOM 840 N N . THR A 1 108 ? 6.620 -2.242 -4.512 1.00 94.88 108 THR A N 1
ATOM 841 C CA . THR A 1 108 ? 7.665 -2.402 -3.493 1.00 94.88 108 THR A CA 1
ATOM 842 C C . THR A 1 108 ? 8.886 -1.551 -3.862 1.00 94.88 108 THR A C 1
ATOM 844 O O . THR A 1 108 ? 9.154 -1.358 -5.053 1.00 94.88 108 THR A O 1
ATOM 847 N N . PRO A 1 109 ? 9.638 -1.036 -2.873 1.00 92.75 109 PRO A N 1
ATOM 848 C CA . PRO A 1 109 ? 10.855 -0.269 -3.137 1.00 92.75 109 PRO A CA 1
ATOM 849 C C . PRO A 1 109 ? 11.892 -1.108 -3.891 1.00 92.75 109 PRO A C 1
ATOM 851 O O . PRO A 1 109 ? 12.455 -0.641 -4.874 1.00 92.75 109 PRO A O 1
ATOM 854 N N . SER A 1 110 ? 12.052 -2.383 -3.529 1.00 94.06 110 SER A N 1
ATOM 855 C CA . SER A 1 110 ? 12.952 -3.304 -4.229 1.00 94.06 110 SER A CA 1
ATOM 856 C C . SER A 1 110 ? 12.566 -3.488 -5.698 1.00 94.06 110 SER A C 1
ATOM 858 O O . SER A 1 110 ? 13.434 -3.459 -6.562 1.00 94.06 110 SER A O 1
ATOM 860 N N . ALA A 1 111 ? 11.269 -3.605 -6.016 1.00 93.75 111 ALA A N 1
ATOM 861 C CA . ALA A 1 111 ? 10.826 -3.699 -7.407 1.00 93.75 111 ALA A CA 1
ATOM 862 C C . ALA A 1 111 ? 11.078 -2.401 -8.188 1.00 93.75 111 ALA A C 1
ATOM 864 O O . ALA A 1 111 ? 11.336 -2.453 -9.389 1.00 93.75 111 ALA A O 1
ATOM 865 N N . ALA A 1 112 ? 11.010 -1.237 -7.534 1.00 92.75 112 ALA A N 1
ATOM 866 C CA . ALA A 1 112 ? 11.367 0.026 -8.173 1.00 92.75 112 ALA A CA 1
ATOM 867 C C . ALA A 1 112 ? 12.857 0.060 -8.547 1.00 92.75 112 ALA A C 1
ATOM 869 O O . ALA A 1 112 ? 13.170 0.405 -9.685 1.00 92.75 112 ALA A O 1
ATOM 870 N N . THR A 1 113 ? 13.739 -0.386 -7.647 1.00 95.75 113 THR A N 1
ATOM 871 C CA . THR A 1 113 ? 15.182 -0.502 -7.908 1.00 95.75 113 THR A CA 1
ATOM 872 C C . THR A 1 113 ? 15.484 -1.504 -9.018 1.00 95.75 113 THR A C 1
ATOM 874 O O . THR A 1 113 ? 16.228 -1.197 -9.938 1.00 95.75 113 THR A O 1
ATOM 877 N N . VAL A 1 114 ? 14.859 -2.684 -9.002 1.00 96.19 114 VAL A N 1
ATOM 878 C CA . VAL A 1 114 ? 15.074 -3.698 -10.049 1.00 96.19 114 VAL A CA 1
ATOM 879 C C . VAL A 1 114 ? 14.683 -3.159 -11.428 1.00 96.19 114 VAL A C 1
ATOM 881 O O . VAL A 1 114 ? 15.422 -3.346 -12.392 1.00 96.19 114 VAL A O 1
ATOM 884 N N . ARG A 1 115 ? 13.559 -2.435 -11.533 1.00 93.38 115 ARG A N 1
ATOM 885 C CA . ARG A 1 115 ? 13.133 -1.825 -12.803 1.00 93.38 115 ARG A CA 1
ATOM 886 C C . ARG A 1 115 ? 14.142 -0.807 -13.333 1.00 93.38 115 ARG A C 1
ATOM 888 O O . ARG A 1 115 ? 14.408 -0.812 -14.532 1.00 93.38 115 ARG A O 1
ATOM 895 N N . SER A 1 116 ? 14.701 0.050 -12.475 1.00 95.00 116 SER A N 1
ATOM 896 C CA . SER A 1 116 ? 15.702 1.031 -12.907 1.00 95.00 116 SER A CA 1
ATOM 897 C C . SER A 1 116 ? 17.034 0.372 -13.267 1.00 95.00 116 SER A C 1
ATOM 899 O O . SER A 1 116 ? 17.630 0.730 -14.280 1.00 95.00 116 SER A O 1
ATOM 901 N N . THR A 1 117 ? 17.476 -0.635 -12.507 1.00 96.31 117 THR A N 1
ATOM 902 C CA . THR A 1 117 ? 18.702 -1.384 -12.810 1.00 96.31 117 THR A CA 1
ATOM 903 C C . THR A 1 117 ? 18.597 -2.136 -14.134 1.00 96.31 117 THR A C 1
ATOM 905 O O . THR A 1 117 ? 19.507 -2.027 -14.949 1.00 96.31 117 THR A O 1
ATOM 908 N N . ILE A 1 118 ? 17.494 -2.851 -14.387 1.00 96.44 118 ILE A N 1
ATOM 909 C CA . ILE A 1 118 ? 17.291 -3.576 -15.653 1.00 96.44 118 ILE A CA 1
ATOM 910 C C . ILE A 1 118 ? 17.294 -2.608 -16.832 1.00 96.44 118 ILE A C 1
ATOM 912 O O . ILE A 1 118 ? 17.937 -2.886 -17.839 1.00 96.44 118 ILE A O 1
ATOM 916 N N . ARG A 1 119 ? 16.604 -1.469 -16.705 1.00 95.50 119 ARG A N 1
ATOM 917 C CA . ARG A 1 119 ? 16.592 -0.445 -17.751 1.00 95.50 119 ARG A CA 1
ATOM 918 C C . ARG A 1 119 ? 18.013 0.017 -18.089 1.00 95.50 119 ARG A C 1
ATOM 920 O O . ARG A 1 119 ? 18.395 -0.049 -19.249 1.00 95.50 119 ARG A O 1
ATOM 927 N N . ARG A 1 120 ? 18.803 0.385 -17.076 1.00 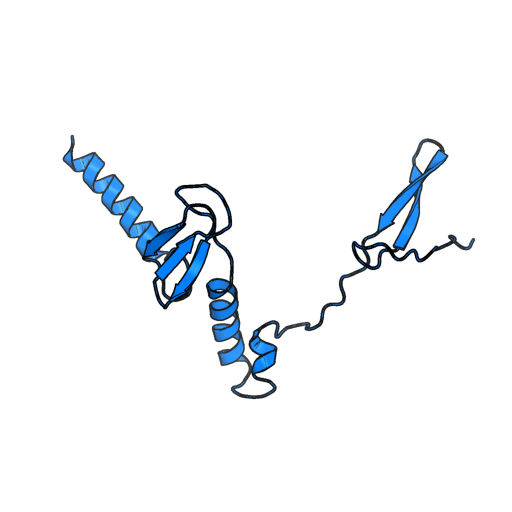96.50 120 ARG A N 1
ATOM 928 C CA . ARG A 1 120 ? 20.198 0.813 -17.255 1.00 96.50 120 ARG A CA 1
ATOM 929 C C . ARG A 1 120 ? 21.058 -0.270 -17.913 1.00 96.50 120 ARG A C 1
ATOM 931 O O . ARG A 1 120 ? 21.879 0.036 -18.763 1.00 96.50 120 ARG A O 1
ATOM 938 N N . LEU A 1 121 ? 20.903 -1.531 -17.506 1.00 96.12 121 LEU A N 1
ATOM 939 C CA . LEU A 1 121 ? 21.684 -2.638 -18.068 1.00 96.12 121 LEU A CA 1
ATOM 940 C C . LEU A 1 121 ? 21.344 -2.908 -19.538 1.00 96.12 121 LEU A C 1
ATOM 942 O O . LEU A 1 121 ? 22.243 -3.235 -20.302 1.00 96.12 121 LEU A O 1
ATOM 946 N N . ARG A 1 122 ? 20.077 -2.745 -19.937 1.00 95.94 122 ARG A N 1
ATOM 947 C CA . ARG A 1 122 ? 19.664 -2.859 -21.345 1.00 95.94 122 ARG A CA 1
ATOM 948 C C . ARG A 1 122 ? 20.259 -1.746 -22.201 1.00 95.94 122 ARG A C 1
ATOM 950 O O . ARG A 1 122 ? 20.813 -2.037 -23.246 1.00 95.94 122 ARG A O 1
ATOM 957 N N . GLU A 1 123 ? 20.226 -0.509 -21.705 1.00 94.44 123 GLU A N 1
ATOM 958 C CA . GLU A 1 123 ? 20.825 0.648 -22.387 1.00 94.44 123 GLU A CA 1
ATOM 959 C C . GLU A 1 123 ? 22.342 0.476 -22.604 1.00 94.44 123 GLU A C 1
ATOM 961 O O . GLU A 1 123 ? 22.861 0.927 -23.613 1.00 94.44 123 GLU A O 1
ATOM 966 N N . VAL A 1 124 ? 23.051 -0.201 -21.691 1.00 95.44 124 VAL A N 1
ATOM 967 C CA . VAL A 1 124 ? 24.491 -0.496 -21.837 1.00 95.44 124 VAL A CA 1
ATOM 968 C C . VAL A 1 124 ? 24.764 -1.645 -22.811 1.00 95.44 124 VAL A C 1
ATOM 970 O O . VAL A 1 124 ? 25.808 -1.648 -23.445 1.00 95.44 124 VAL A O 1
ATOM 973 N N . ALA A 1 125 ? 23.872 -2.633 -22.900 1.00 94.31 125 ALA A N 1
ATOM 974 C CA . ALA A 1 125 ? 24.073 -3.827 -23.723 1.00 94.31 125 ALA A CA 1
ATOM 975 C C . ALA A 1 125 ? 23.685 -3.641 -25.202 1.00 94.31 125 ALA A C 1
ATOM 977 O O . ALA A 1 125 ? 24.080 -4.451 -26.033 1.00 94.31 125 ALA A O 1
ATOM 978 N N . GLU A 1 126 ? 22.869 -2.629 -25.511 1.00 86.00 126 GLU A N 1
ATOM 979 C CA . GLU A 1 126 ? 22.445 -2.273 -26.876 1.00 86.00 126 GLU A CA 1
ATOM 980 C C . GLU A 1 126 ? 23.349 -1.199 -27.525 1.00 86.00 126 GLU A C 1
ATOM 982 O O . GLU A 1 126 ? 23.079 -0.771 -28.649 1.00 86.00 126 GLU A O 1
ATOM 987 N N . ILE A 1 127 ? 24.413 -0.781 -26.826 1.00 58.25 127 ILE A N 1
ATOM 988 C CA . ILE A 1 127 ? 25.576 -0.057 -27.371 1.00 58.25 127 ILE A CA 1
ATOM 989 C C . ILE A 1 127 ? 26.618 -1.092 -27.792 1.00 58.25 127 ILE A C 1
ATOM 991 O O . ILE A 1 127 ? 27.159 -0.948 -28.909 1.00 58.25 127 ILE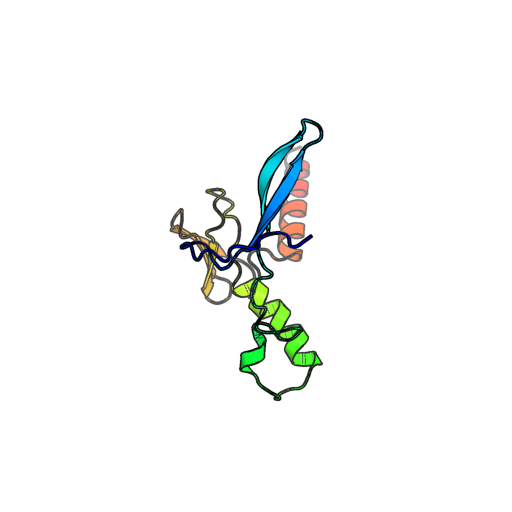 A O 1
#

InterPro domains:
  IPR002674 Large ribosomal subunit protein eL43 [MF_00327] (39-107)
  IPR002674 Large ribosomal subunit protein eL43 [PF01780] (39-123)
  IPR002674 Large ribosomal subunit protein eL43 [TIGR00280] (38-126)
  IPR011331 Large ribosomal subunit protein eL37/eL43 [G3DSA:2.20.25.30] (37-127)
  IPR011332 Zinc-binding ribosomal protein [SSF57829] (45-117)
  IPR050522 Eukaryotic ribosomal protein eL43 [PTHR48129] (37-126)

Solvent-accessible surface area (backbone atoms only — not comparable to full-atom values): 7838 Å² total; per-residue (Å²): 131,85,77,82,74,55,83,57,87,53,102,86,55,73,34,43,48,45,79,46,75,46,100,82,74,50,78,46,79,41,81,42,78,45,82,73,86,71,90,55,94,81,57,58,85,44,52,82,55,68,85,58,88,46,70,68,59,44,54,56,49,35,55,46,53,51,46,38,70,41,66,37,69,31,94,86,75,68,46,70,39,23,35,63,76,49,81,26,32,33,37,23,77,82,76,72,48,74,41,83,40,35,72,40,36,73,73,45,73,68,58,53,51,50,54,53,51,53,52,54,53,50,64,62,71,76,106

Secondary structure (DSSP, 8-state):
-----EEEEETTEEEEEEEEE-TTS-EEEEEEE-----S-SS-GGGGGGTTTT-HHHHHHHHHHHHHHHS-EE-TTT--EEEEEEETTEEEETTT--EEE--SSSSS-HHHHHHHHHHHHHHHHHT-